Protein AF-T1CGA5-F1 (afdb_monomer)

Nearest PDB structures (foldseek):
  6ixj-assembly3_G-3  TM=4.672E-01  e=3.933E-01  Klebsiella oxytoca
  2nwq-assembly1_D  TM=4.621E-01  e=4.215E-01  Pseudomonas aeruginosa
  5wx6-assembly1_A  TM=5.932E-01  e=1.934E+00  Tetradium ruticarpum
  3f6t-assembly1_B  TM=4.889E-01  e=4.756E+00  Lactobacillus acidophilus NCFM

Secondary structure (DSSP, 8-state):
---HHHHHHHHHHHHHHTTTTT-S--EEEE-S-HHHHHHHHHH-TTPEEEE--

Mean predicted aligned error: 3.0 Å

pLDDT: mean 93.16, std 6.04, range [64.19, 97.81]

Sequence (53 aa):
MTTAAEFGPVLYAEALRRGCDRAQQLVVLGDGAPWIWNLADEHLPRSIQIVDY

Radius of gyration: 10.99 Å; Cα contacts (8 Å, |Δi|>4): 48; chains: 1; bounding box: 27×16×28 Å

Organism: NCBI:txid410659

Foldseek 3Di:
DQDLVRVLVVVLVVCVVVPVVPDPAAEDEEQPDVSSVVSCCVRVVRYHYHYDD

Solvent-accessible surface area (backbone atoms only — not comparable to full-atom values): 3337 Å² total; per-residue (Å²): 137,84,48,70,82,66,42,44,63,55,52,41,53,52,40,50,75,71,39,56,84,73,45,94,73,49,74,45,77,41,82,70,56,68,70,59,55,54,43,38,55,73,68,40,71,78,44,48,78,43,70,71,126

Structure (mmCIF, N/CA/C/O backbone):
data_AF-T1CGA5-F1
#
_entry.id   AF-T1CGA5-F1
#
loop_
_atom_site.group_PDB
_atom_site.id
_atom_site.type_symbol
_atom_site.label_atom_id
_atom_site.label_alt_id
_atom_site.label_comp_id
_atom_site.label_asym_id
_atom_site.label_entity_id
_atom_site.label_seq_id
_atom_site.pdbx_PDB_ins_code
_atom_site.Cartn_x
_atom_site.Cartn_y
_atom_site.Cartn_z
_atom_site.occupancy
_atom_site.B_iso_or_equiv
_atom_site.auth_seq_id
_atom_site.auth_comp_id
_atom_site.auth_asym_id
_atom_site.auth_atom_id
_atom_site.pdbx_PDB_model_num
ATOM 1 N N . MET A 1 1 ? 17.972 7.151 -9.325 1.00 64.19 1 MET A N 1
ATOM 2 C CA . MET A 1 1 ? 16.613 6.577 -9.415 1.00 64.19 1 MET A CA 1
ATOM 3 C C . MET A 1 1 ? 16.396 5.778 -8.152 1.00 64.19 1 MET A C 1
ATOM 5 O O . MET A 1 1 ? 17.249 4.957 -7.856 1.00 64.19 1 MET A O 1
ATOM 9 N N . THR A 1 2 ? 15.328 6.061 -7.412 1.00 72.25 2 THR A N 1
ATOM 10 C CA . THR A 1 2 ? 14.906 5.251 -6.261 1.00 72.25 2 THR A CA 1
ATOM 11 C C . THR A 1 2 ? 14.067 4.095 -6.790 1.00 72.25 2 THR A C 1
ATOM 13 O O . THR A 1 2 ? 13.189 4.311 -7.626 1.00 72.25 2 THR A O 1
ATOM 16 N N . THR A 1 3 ? 14.362 2.873 -6.368 1.00 85.94 3 THR 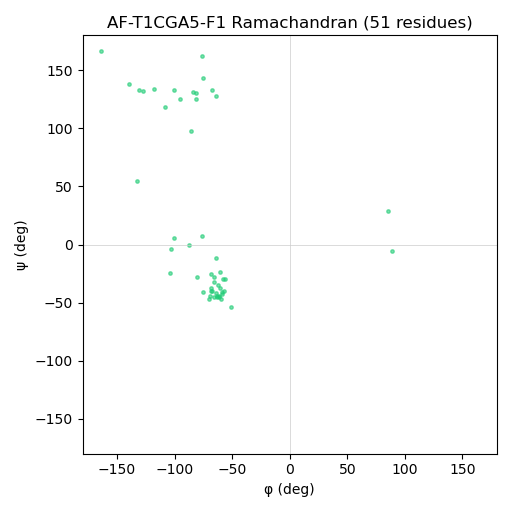A N 1
ATOM 17 C CA . THR A 1 3 ? 13.570 1.690 -6.730 1.00 85.94 3 THR A CA 1
ATOM 18 C C . THR A 1 3 ? 12.263 1.646 -5.935 1.00 85.94 3 THR A C 1
ATOM 20 O O . THR A 1 3 ? 12.142 2.284 -4.891 1.00 85.94 3 THR A O 1
ATOM 23 N N . ALA A 1 4 ? 11.281 0.859 -6.385 1.00 81.75 4 ALA A N 1
ATOM 24 C CA . ALA A 1 4 ? 10.050 0.644 -5.616 1.00 81.75 4 ALA A CA 1
ATOM 25 C C . ALA A 1 4 ? 10.342 0.093 -4.204 1.00 81.75 4 ALA A C 1
ATOM 27 O O . ALA A 1 4 ? 9.763 0.570 -3.231 1.00 81.75 4 ALA A O 1
ATOM 28 N N . ALA A 1 5 ? 11.305 -0.830 -4.087 1.00 85.06 5 ALA A N 1
ATOM 29 C CA . ALA A 1 5 ? 11.724 -1.416 -2.813 1.00 85.06 5 ALA A CA 1
ATOM 30 C C . ALA A 1 5 ? 12.313 -0.381 -1.836 1.00 85.06 5 ALA A C 1
ATOM 32 O O . ALA A 1 5 ? 12.108 -0.475 -0.631 1.00 85.06 5 ALA A O 1
ATOM 33 N N . GLU A 1 6 ? 13.022 0.630 -2.342 1.00 90.50 6 GLU A N 1
ATOM 34 C CA . GLU A 1 6 ? 13.545 1.727 -1.516 1.00 90.50 6 GLU A CA 1
ATOM 35 C C . GLU A 1 6 ? 12.477 2.786 -1.211 1.00 90.50 6 GLU A C 1
ATOM 37 O O . GLU A 1 6 ? 12.540 3.464 -0.185 1.00 90.50 6 GLU A O 1
ATOM 42 N N . PHE A 1 7 ? 11.492 2.944 -2.097 1.00 89.50 7 PHE A N 1
ATOM 43 C CA . PHE A 1 7 ? 10.434 3.939 -1.963 1.00 89.50 7 PHE A CA 1
ATOM 44 C C . PHE A 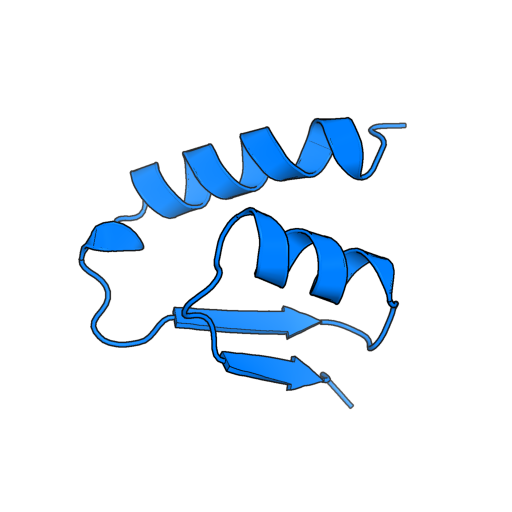1 7 ? 9.391 3.556 -0.907 1.00 89.50 7 PHE A C 1
ATOM 46 O O . PHE A 1 7 ? 8.970 4.409 -0.124 1.00 89.50 7 PHE A O 1
ATOM 53 N N . GLY A 1 8 ? 9.006 2.280 -0.855 1.00 92.00 8 GLY A N 1
ATOM 54 C CA . GLY A 1 8 ? 7.973 1.767 0.044 1.00 92.00 8 GLY A CA 1
ATOM 55 C C . GLY A 1 8 ? 8.152 2.152 1.523 1.00 92.00 8 GLY A C 1
ATOM 56 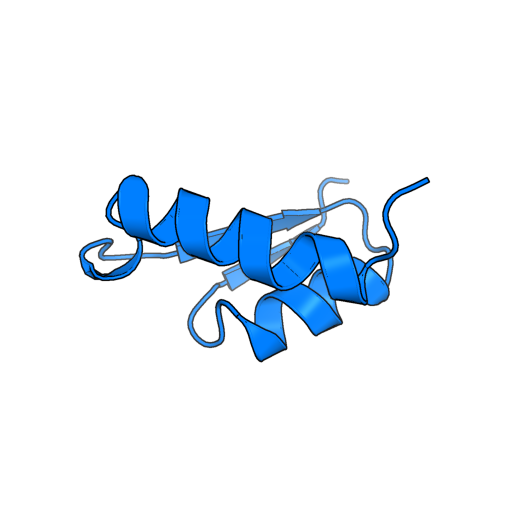O O . GLY A 1 8 ? 7.256 2.786 2.092 1.00 92.00 8 GLY A O 1
ATOM 57 N N . PRO A 1 9 ? 9.320 1.890 2.143 1.00 94.50 9 PRO A N 1
ATOM 58 C CA . PRO A 1 9 ? 9.575 2.258 3.537 1.00 94.50 9 PRO A CA 1
ATOM 59 C C . PRO A 1 9 ? 9.488 3.766 3.805 1.00 94.50 9 PRO A C 1
ATOM 61 O O . PRO A 1 9 ? 8.980 4.183 4.847 1.00 94.50 9 PRO A O 1
ATOM 64 N N . VAL A 1 10 ? 9.954 4.596 2.865 1.00 94.88 10 VAL A N 1
ATOM 65 C CA . VAL A 1 10 ? 9.913 6.063 2.989 1.00 94.88 10 VAL A CA 1
ATOM 66 C C . VAL A 1 10 ? 8.473 6.568 2.914 1.00 94.88 10 VAL A C 1
ATOM 68 O O . VAL A 1 10 ? 8.064 7.391 3.736 1.00 94.88 10 VAL A O 1
ATOM 71 N N . LEU A 1 11 ? 7.688 6.042 1.971 1.00 93.62 11 LEU A N 1
ATOM 72 C CA . LEU A 1 11 ? 6.266 6.348 1.842 1.00 93.62 11 LEU A CA 1
ATOM 73 C C . LEU A 1 11 ? 5.503 5.964 3.114 1.00 93.62 11 LEU A C 1
ATOM 75 O O . LEU A 1 11 ? 4.722 6.765 3.628 1.00 93.62 11 LEU A O 1
ATOM 79 N N . TYR A 1 12 ? 5.750 4.764 3.644 1.00 94.88 12 TYR A N 1
ATOM 80 C CA . TYR A 1 12 ? 5.089 4.288 4.855 1.00 94.88 12 TYR A CA 1
ATOM 81 C C . TYR A 1 12 ? 5.431 5.142 6.079 1.00 94.88 12 TYR A C 1
ATOM 83 O O . TYR A 1 12 ? 4.535 5.539 6.825 1.00 94.88 12 TYR A O 1
ATOM 91 N N . ALA A 1 13 ? 6.709 5.486 6.263 1.00 96.62 13 ALA A N 1
ATOM 92 C CA . ALA A 1 13 ? 7.138 6.363 7.349 1.00 96.62 13 ALA A CA 1
ATOM 93 C C . ALA A 1 13 ? 6.440 7.731 7.278 1.00 96.62 13 ALA A C 1
ATOM 95 O O . ALA A 1 13 ? 5.989 8.257 8.298 1.00 96.62 13 ALA A O 1
ATOM 96 N N . GLU A 1 14 ? 6.292 8.288 6.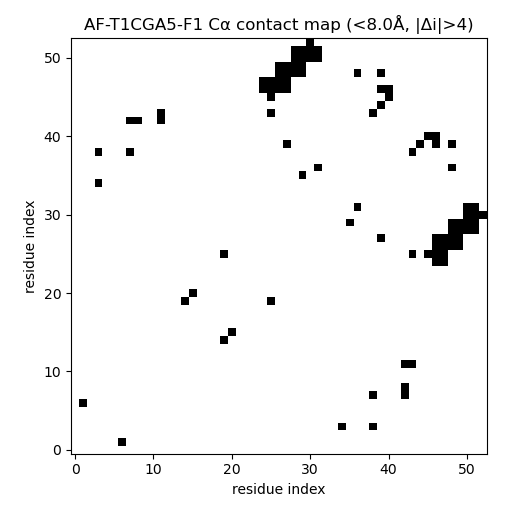076 1.00 96.31 14 GLU A N 1
ATOM 97 C CA . GLU A 1 14 ? 5.581 9.547 5.869 1.00 96.31 14 GLU A CA 1
ATOM 98 C C . GLU A 1 14 ? 4.070 9.414 6.124 1.00 96.31 14 GLU A C 1
ATOM 100 O O . GLU A 1 14 ? 3.472 10.293 6.750 1.00 96.31 14 GLU A O 1
ATOM 105 N N . ALA A 1 15 ? 3.447 8.310 5.704 1.00 94.94 15 ALA A N 1
ATOM 106 C CA . ALA A 1 15 ? 2.039 8.029 5.977 1.00 94.94 15 ALA A CA 1
ATOM 107 C C . ALA A 1 15 ? 1.772 7.920 7.489 1.00 94.94 15 ALA A C 1
ATOM 109 O O . ALA A 1 15 ? 0.840 8.549 8.002 1.00 94.94 15 ALA A O 1
ATOM 110 N N . LEU A 1 16 ? 2.638 7.209 8.222 1.00 96.50 16 LEU A N 1
ATOM 111 C CA . LEU A 1 16 ? 2.585 7.117 9.683 1.00 96.50 16 LEU A CA 1
ATOM 112 C C . LEU A 1 16 ? 2.765 8.483 10.342 1.00 96.50 16 LEU A C 1
ATOM 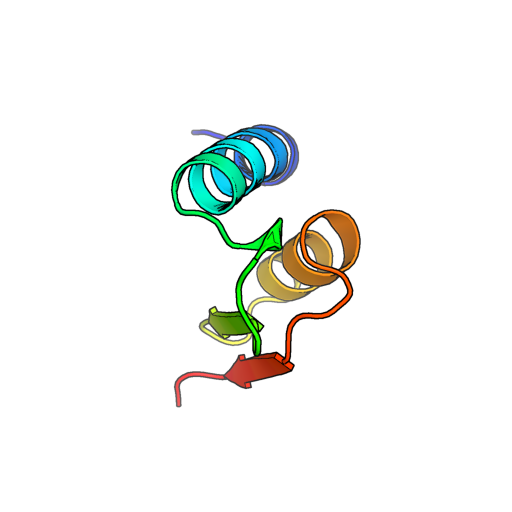114 O O . LEU A 1 16 ? 1.985 8.854 11.218 1.00 96.50 16 LEU A O 1
ATOM 118 N N . ARG A 1 17 ? 3.741 9.279 9.888 1.00 97.50 17 ARG A N 1
ATOM 119 C CA . ARG A 1 17 ? 3.964 10.642 10.394 1.00 97.50 17 ARG A CA 1
ATOM 120 C C . ARG A 1 17 ? 2.725 11.528 10.223 1.00 97.50 17 ARG A C 1
ATOM 122 O O . ARG A 1 17 ? 2.490 12.423 11.034 1.00 97.50 17 ARG A O 1
ATOM 129 N N . ARG A 1 18 ? 1.915 11.269 9.193 1.00 95.81 18 ARG A N 1
ATOM 130 C CA . ARG A 1 18 ? 0.637 11.952 8.926 1.00 95.81 18 ARG A CA 1
ATOM 131 C C . ARG A 1 18 ? -0.568 11.327 9.631 1.00 95.81 18 ARG A C 1
ATOM 133 O O . ARG A 1 18 ? -1.666 11.864 9.528 1.00 95.81 18 ARG A O 1
ATOM 140 N N . GLY A 1 19 ? -0.371 10.254 10.393 1.00 95.75 19 GLY A N 1
ATOM 141 C CA . GLY A 1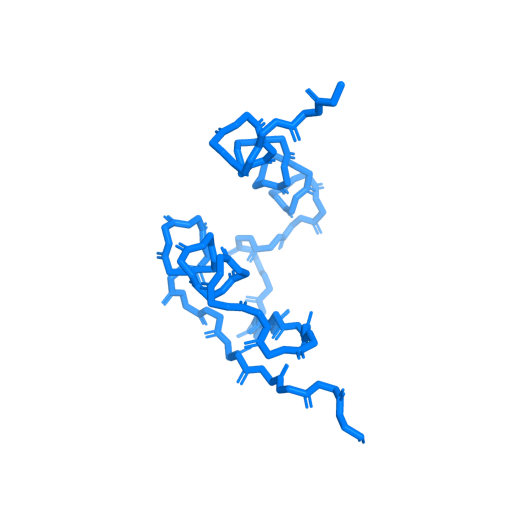 19 ? -1.408 9.632 11.207 1.00 95.75 19 GLY A CA 1
ATOM 142 C C . GLY A 1 19 ? -2.270 8.615 10.463 1.00 95.75 19 GLY A C 1
ATOM 143 O O . GLY A 1 19 ? -3.437 8.455 10.817 1.00 95.75 19 GLY A O 1
ATOM 144 N N . CYS A 1 20 ? -1.739 7.934 9.439 1.00 94.56 20 CYS A N 1
ATOM 145 C CA . CYS A 1 20 ? -2.488 6.892 8.728 1.00 94.56 20 CYS A CA 1
ATOM 146 C C . CYS A 1 20 ? -2.915 5.726 9.641 1.00 94.56 20 CYS A C 1
ATOM 148 O O . CYS A 1 20 ? -3.899 5.050 9.358 1.00 94.56 20 CYS A O 1
ATOM 150 N N . ASP A 1 21 ? -2.216 5.513 10.757 1.00 94.00 21 ASP A N 1
ATOM 151 C CA . ASP A 1 21 ? -2.547 4.548 11.809 1.00 94.00 21 ASP A CA 1
ATOM 152 C C . ASP A 1 21 ? -3.848 4.895 12.554 1.00 94.00 21 ASP A C 1
ATOM 154 O O . ASP A 1 21 ? -4.552 4.004 13.032 1.00 94.00 21 ASP A O 1
ATOM 158 N N . ARG A 1 22 ? -4.185 6.187 12.606 1.00 95.44 22 ARG A N 1
ATOM 159 C CA . ARG A 1 22 ? -5.384 6.741 13.252 1.00 95.44 22 ARG A CA 1
ATOM 160 C C . ARG A 1 22 ? -6.478 7.126 12.259 1.00 95.44 22 ARG A C 1
ATOM 162 O O . ARG A 1 22 ? -7.557 7.547 12.677 1.00 95.44 22 ARG A O 1
ATOM 169 N N . ALA A 1 23 ? -6.215 7.011 10.961 1.00 95.19 23 ALA A N 1
ATOM 170 C CA . ALA A 1 23 ? -7.203 7.294 9.935 1.00 95.19 23 ALA A CA 1
ATOM 171 C C . ALA A 1 23 ? -8.331 6.252 9.988 1.00 95.19 23 ALA A C 1
ATOM 173 O O . ALA A 1 23 ? -8.078 5.049 10.034 1.00 95.19 23 ALA A O 1
ATOM 174 N N . GLN A 1 24 ? -9.584 6.714 9.957 1.00 95.88 24 GLN A N 1
ATOM 175 C CA . GLN A 1 24 ? -10.747 5.818 9.890 1.00 95.88 24 GLN A CA 1
ATOM 176 C C . GLN A 1 24 ? -10.800 5.049 8.566 1.00 95.88 24 GLN A C 1
ATOM 178 O O . GLN A 1 24 ? -11.247 3.908 8.528 1.00 95.88 24 GLN A O 1
ATOM 183 N N . GLN A 1 25 ? -10.324 5.677 7.491 1.00 95.44 25 GLN A N 1
ATOM 184 C CA . GLN A 1 25 ? -10.238 5.089 6.166 1.00 95.44 25 GLN A CA 1
ATOM 185 C C . GLN A 1 25 ? -8.920 5.500 5.522 1.00 95.44 25 GLN A C 1
ATOM 187 O O . GLN A 1 25 ? -8.507 6.657 5.603 1.00 95.44 25 GLN A O 1
ATOM 192 N N . LEU A 1 26 ? -8.286 4.541 4.858 1.00 95.94 26 LEU A N 1
ATOM 193 C CA . LEU A 1 26 ? -7.064 4.742 4.105 1.00 95.94 26 LEU A CA 1
ATOM 194 C C . LEU A 1 26 ? -7.346 4.422 2.639 1.00 95.94 26 LEU A C 1
ATOM 196 O O . LEU A 1 26 ? -7.982 3.413 2.341 1.00 95.94 26 LEU A O 1
ATOM 200 N N . VAL A 1 27 ? -6.893 5.284 1.734 1.00 96.62 27 VAL A N 1
ATOM 201 C CA . VAL A 1 27 ? -7.086 5.125 0.290 1.00 96.62 27 VAL A CA 1
ATOM 202 C C . VAL A 1 27 ? -5.742 5.312 -0.398 1.00 96.62 27 VAL A C 1
ATOM 204 O O . VAL A 1 27 ? -5.035 6.275 -0.101 1.00 96.62 27 VAL A O 1
ATOM 207 N N . VAL A 1 28 ? -5.405 4.404 -1.310 1.00 96.19 28 VAL A N 1
ATOM 208 C CA . VAL A 1 28 ? -4.287 4.554 -2.243 1.00 96.19 28 VAL A CA 1
ATOM 209 C C . VAL A 1 28 ? -4.877 4.803 -3.625 1.00 96.19 28 VAL A C 1
ATOM 211 O O . VAL A 1 28 ? -5.615 3.972 -4.147 1.00 96.19 28 VAL A O 1
ATOM 214 N N . LEU A 1 29 ? -4.565 5.966 -4.190 1.00 96.50 29 LEU A N 1
ATOM 215 C CA . LEU A 1 29 ? -4.918 6.345 -5.555 1.00 96.50 29 LEU A CA 1
ATOM 216 C C . LEU A 1 29 ? -3.689 6.139 -6.449 1.00 96.50 29 LEU A C 1
ATOM 218 O O . LEU A 1 29 ? -2.597 6.558 -6.057 1.00 96.50 29 LEU A O 1
ATOM 222 N N . GLY A 1 30 ? -3.845 5.509 -7.613 1.00 95.06 30 GLY A N 1
ATOM 223 C CA . GLY A 1 30 ? -2.729 5.295 -8.538 1.00 95.06 30 GLY A CA 1
ATOM 224 C C . GLY A 1 30 ? -3.137 4.906 -9.957 1.00 95.06 30 GLY A C 1
ATOM 225 O O . GLY A 1 30 ? -4.258 4.467 -10.190 1.00 95.06 30 GLY A O 1
ATOM 226 N N . ASP A 1 31 ? -2.177 4.987 -10.878 1.00 95.56 31 ASP A N 1
ATOM 227 C CA . ASP A 1 31 ? -2.362 4.947 -12.343 1.00 95.56 31 ASP A CA 1
ATOM 228 C C . ASP A 1 31 ? -2.632 3.556 -12.947 1.00 95.56 31 ASP A C 1
ATOM 230 O O . ASP A 1 31 ? -2.634 3.370 -14.165 1.00 95.56 31 ASP A O 1
ATOM 234 N N . GLY A 1 32 ? -2.830 2.543 -12.104 1.00 94.12 32 GLY A N 1
ATOM 235 C CA . GLY A 1 32 ? -2.994 1.157 -12.538 1.00 94.12 32 GLY A CA 1
ATOM 236 C C . GLY A 1 32 ? -1.691 0.369 -12.668 1.00 94.12 32 GLY A C 1
ATOM 237 O O . GLY A 1 32 ? -1.761 -0.844 -12.879 1.00 94.12 32 GLY A O 1
ATOM 238 N N . ALA A 1 33 ? -0.513 0.981 -12.501 1.00 94.50 33 ALA A N 1
ATOM 239 C CA . ALA A 1 33 ? 0.749 0.255 -12.572 1.00 94.50 33 ALA A CA 1
ATOM 240 C C . ALA A 1 33 ? 0.857 -0.795 -11.441 1.00 94.50 33 ALA A C 1
ATOM 242 O O . ALA A 1 33 ? 0.746 -0.445 -10.263 1.00 94.50 33 ALA A O 1
ATOM 243 N N . PRO A 1 34 ? 1.153 -2.079 -11.746 1.00 94.50 34 PRO A N 1
ATOM 244 C CA . PRO A 1 34 ? 1.117 -3.161 -10.753 1.00 94.50 34 PRO A CA 1
ATOM 245 C C . PRO A 1 34 ? 1.993 -2.953 -9.511 1.00 94.50 34 PRO A C 1
ATOM 247 O O . PRO A 1 34 ? 1.675 -3.438 -8.429 1.00 94.50 34 PRO A O 1
ATOM 250 N N . TRP A 1 35 ? 3.107 -2.230 -9.649 1.00 93.12 35 TRP A N 1
ATOM 251 C CA . TRP A 1 35 ? 4.026 -1.987 -8.537 1.00 93.12 35 TRP A CA 1
ATOM 252 C C . TRP A 1 35 ? 3.425 -1.082 -7.449 1.00 93.12 35 TRP A C 1
ATOM 254 O O . TRP A 1 35 ? 3.832 -1.196 -6.296 1.00 93.12 35 TRP A O 1
ATOM 264 N N . ILE A 1 36 ? 2.451 -0.227 -7.785 1.00 94.06 36 ILE A N 1
ATOM 265 C CA . ILE A 1 36 ? 1.739 0.619 -6.814 1.00 94.06 36 ILE A CA 1
ATOM 266 C C . ILE A 1 36 ? 0.922 -0.261 -5.869 1.00 94.06 36 ILE A C 1
ATOM 268 O O . ILE A 1 36 ? 0.979 -0.089 -4.653 1.00 94.06 36 ILE A O 1
ATOM 272 N N . TRP A 1 37 ? 0.210 -1.237 -6.430 1.00 95.50 37 TRP A N 1
ATOM 273 C CA . TRP A 1 37 ? -0.649 -2.152 -5.681 1.00 95.50 37 TRP A CA 1
ATOM 274 C C . TRP A 1 37 ? 0.168 -3.076 -4.783 1.00 95.50 37 TRP A C 1
ATOM 276 O O . TRP A 1 37 ? -0.155 -3.215 -3.610 1.00 95.50 37 TRP A O 1
ATOM 286 N N . ASN A 1 38 ? 1.310 -3.572 -5.271 1.00 95.31 38 ASN A N 1
ATOM 287 C CA . ASN A 1 38 ? 2.237 -4.346 -4.441 1.00 95.31 38 ASN A CA 1
ATOM 288 C C . ASN A 1 38 ? 2.733 -3.546 -3.220 1.00 95.31 38 ASN A C 1
ATOM 290 O O . ASN A 1 38 ? 2.778 -4.080 -2.115 1.00 95.31 38 ASN A O 1
ATOM 294 N N . LEU A 1 39 ? 3.072 -2.261 -3.393 1.00 94.31 39 LEU A N 1
ATOM 295 C CA . LEU A 1 39 ? 3.479 -1.403 -2.273 1.00 94.31 39 LEU A CA 1
ATOM 296 C C . LEU A 1 39 ? 2.322 -1.095 -1.317 1.00 94.31 39 LEU A C 1
ATOM 298 O O . LEU A 1 39 ? 2.531 -1.016 -0.105 1.00 94.31 39 LEU A O 1
ATOM 302 N N . ALA A 1 40 ? 1.114 -0.899 -1.849 1.00 95.44 40 ALA A N 1
ATOM 303 C CA . ALA A 1 40 ? -0.083 -0.689 -1.045 1.00 95.44 40 ALA A CA 1
ATOM 304 C C . ALA A 1 40 ? -0.393 -1.924 -0.190 1.00 95.44 40 ALA A C 1
ATOM 306 O O . ALA A 1 40 ? -0.640 -1.780 1.004 1.00 95.44 40 ALA A O 1
ATOM 307 N N . ASP A 1 41 ? -0.305 -3.123 -0.764 1.00 95.81 41 ASP A N 1
ATOM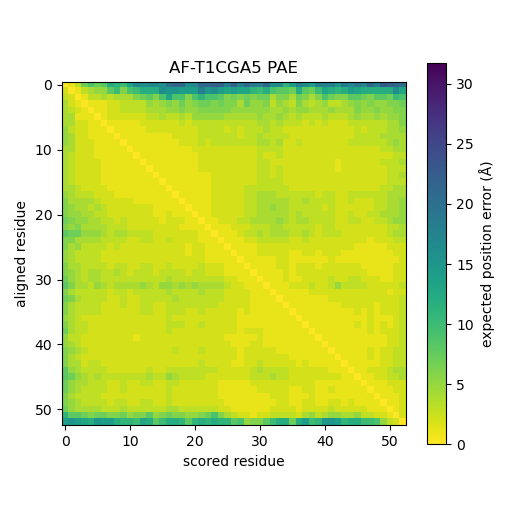 308 C CA . ASP A 1 41 ? -0.508 -4.381 -0.047 1.00 95.81 41 ASP A CA 1
ATOM 309 C C . ASP A 1 41 ? 0.557 -4.599 1.038 1.00 95.81 41 ASP A C 1
ATOM 311 O O . ASP A 1 41 ? 0.228 -5.000 2.155 1.00 95.81 41 ASP A O 1
ATOM 315 N N . GLU A 1 42 ? 1.825 -4.295 0.744 1.00 95.75 42 GLU A N 1
ATOM 316 C CA . GLU A 1 42 ? 2.935 -4.486 1.685 1.00 95.75 42 GLU A CA 1
ATOM 317 C C . GLU A 1 42 ? 2.890 -3.499 2.862 1.00 95.75 42 GLU A C 1
ATOM 319 O O . GLU A 1 42 ? 3.047 -3.889 4.021 1.00 95.75 42 GLU A O 1
ATOM 324 N N . HIS A 1 43 ? 2.683 -2.210 2.586 1.00 94.44 43 HIS A N 1
ATOM 325 C CA . HIS A 1 43 ? 2.850 -1.155 3.589 1.00 94.44 43 HIS A CA 1
ATOM 326 C C . HIS A 1 43 ? 1.536 -0.607 4.141 1.00 94.44 43 HIS A C 1
ATOM 328 O O . HIS A 1 43 ? 1.499 -0.074 5.250 1.00 94.44 43 HIS A O 1
ATOM 334 N N . LEU A 1 44 ? 0.446 -0.712 3.385 1.00 94.19 44 LEU A N 1
ATOM 335 C CA . LEU A 1 44 ? -0.854 -0.134 3.711 1.00 94.19 44 LEU A CA 1
ATOM 336 C C . LEU A 1 44 ? -1.975 -1.180 3.517 1.00 94.19 44 LEU A C 1
ATOM 338 O O . LEU A 1 44 ? -2.961 -0.892 2.834 1.00 94.19 44 LEU A O 1
ATOM 342 N N . PRO A 1 45 ? -1.897 -2.369 4.153 1.00 92.75 45 PRO A N 1
ATOM 343 C CA . PRO A 1 45 ? -2.734 -3.538 3.831 1.00 92.75 45 PRO A CA 1
ATOM 344 C C . PRO A 1 45 ? -4.241 -3.350 4.071 1.00 92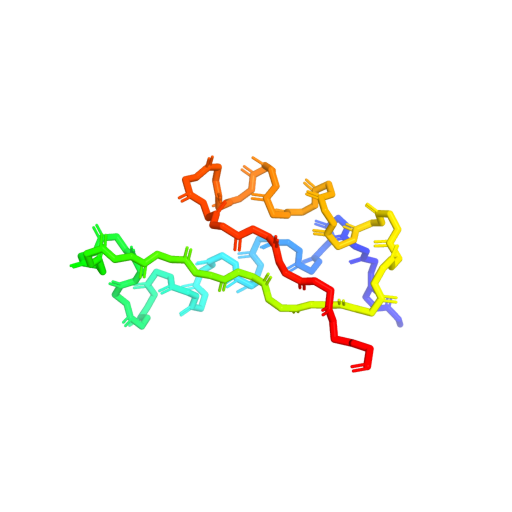.75 45 PRO A C 1
ATOM 346 O O . PRO A 1 45 ? -5.048 -4.185 3.680 1.00 92.75 45 PRO A O 1
ATOM 349 N N . ARG A 1 46 ? -4.648 -2.270 4.752 1.00 93.81 46 ARG A N 1
ATOM 350 C CA . ARG A 1 46 ? -6.061 -1.913 4.983 1.00 93.81 46 ARG A CA 1
ATOM 351 C C . ARG A 1 46 ? -6.567 -0.820 4.040 1.00 93.81 46 ARG A C 1
ATOM 353 O O . ARG A 1 46 ? -7.656 -0.292 4.255 1.00 93.81 46 ARG A O 1
ATOM 360 N N . SER A 1 47 ? -5.755 -0.410 3.070 1.00 96.31 47 SER A N 1
ATOM 361 C CA . SER A 1 47 ? -6.121 0.645 2.136 1.00 96.31 47 SER A CA 1
ATOM 362 C C . SER A 1 47 ? -7.119 0.156 1.093 1.00 96.31 47 SER A C 1
ATOM 364 O O . SER A 1 47 ? -7.053 -0.972 0.613 1.00 96.31 47 SER A O 1
ATOM 366 N N . ILE A 1 48 ? -8.048 1.034 0.729 1.00 97.62 48 ILE A N 1
ATOM 367 C CA . ILE A 1 48 ? -8.862 0.880 -0.473 1.00 97.62 48 ILE A CA 1
ATOM 368 C C . ILE A 1 48 ? -8.013 1.367 -1.646 1.00 97.62 48 ILE A C 1
ATOM 370 O O . ILE A 1 48 ? -7.524 2.497 -1.624 1.00 97.62 48 ILE A O 1
ATOM 374 N N . GLN A 1 49 ? -7.838 0.526 -2.658 1.00 97.12 49 GLN A N 1
ATOM 375 C CA . GLN A 1 49 ? -7.065 0.853 -3.854 1.00 97.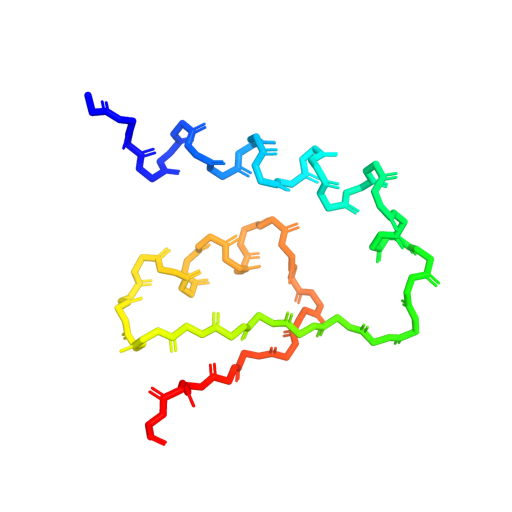12 49 GLN A CA 1
ATOM 376 C C . GLN A 1 49 ? -8.011 1.347 -4.953 1.00 97.12 49 GLN A C 1
ATOM 378 O O . GLN A 1 49 ? -8.995 0.679 -5.271 1.00 97.12 49 GLN A O 1
ATOM 383 N N . ILE A 1 50 ? -7.743 2.533 -5.498 1.00 97.81 50 ILE A N 1
ATOM 384 C CA . ILE A 1 50 ? -8.564 3.179 -6.530 1.00 97.81 50 ILE A CA 1
ATOM 385 C C . ILE A 1 50 ? -7.663 3.555 -7.706 1.00 97.81 50 ILE A C 1
ATOM 387 O O . ILE A 1 50 ? -6.614 4.164 -7.509 1.00 97.81 50 ILE A O 1
ATOM 391 N N . VAL A 1 51 ? -8.094 3.216 -8.921 1.00 97.38 51 VAL A N 1
ATOM 392 C CA . VAL A 1 51 ? -7.424 3.648 -10.155 1.00 97.38 51 VAL A CA 1
ATOM 393 C C . VAL A 1 51 ? -7.864 5.071 -10.503 1.00 97.38 51 VAL A C 1
ATOM 395 O O . VAL A 1 51 ? -9.070 5.329 -10.525 1.00 97.38 51 VAL A O 1
ATOM 398 N N . ASP A 1 52 ? -6.928 5.981 -10.785 1.00 91.81 52 ASP A N 1
ATOM 399 C CA . ASP A 1 52 ? -7.248 7.286 -11.374 1.00 91.81 52 ASP A CA 1
ATOM 400 C C . ASP A 1 52 ? -7.315 7.188 -12.907 1.00 91.81 52 ASP A C 1
ATOM 402 O O . ASP A 1 52 ? -6.310 7.198 -13.611 1.00 91.81 52 ASP A O 1
ATOM 406 N N . TYR A 1 53 ? -8.542 7.050 -13.421 1.00 82.69 53 TYR A N 1
ATOM 407 C CA . TYR A 1 53 ? -8.872 7.057 -14.851 1.00 82.69 53 TYR A CA 1
ATOM 408 C C . TYR A 1 53 ? -9.672 8.308 -15.225 1.00 82.69 53 TYR A C 1
ATOM 410 O O . TYR A 1 53 ? -10.563 8.692 -14.429 1.00 82.69 53 TYR A O 1
#